Protein AF-A0A979GPP5-F1 (afdb_monomer_lite)

Structure (mmCIF, N/CA/C/O backbone):
data_AF-A0A979GPP5-F1
#
_entry.id   AF-A0A979GPP5-F1
#
loop_
_atom_site.group_PDB
_atom_site.id
_atom_site.type_symbol
_atom_site.label_atom_id
_atom_site.label_alt_id
_atom_site.label_comp_id
_atom_site.label_asym_id
_atom_site.label_entity_id
_atom_site.label_seq_id
_atom_site.pdbx_PDB_ins_code
_atom_site.Cartn_x
_atom_site.Cartn_y
_atom_site.Cartn_z
_atom_site.occupancy
_atom_site.B_iso_or_equiv
_atom_site.auth_seq_id
_atom_site.auth_comp_id
_atom_site.auth_asym_id
_atom_site.auth_atom_id
_atom_site.pdbx_PDB_model_num
ATOM 1 N N . MET A 1 1 ? -12.505 -11.084 1.221 1.00 44.59 1 MET A N 1
ATOM 2 C CA . MET A 1 1 ? -12.650 -9.854 0.420 1.00 44.59 1 MET A CA 1
ATOM 3 C C . MET A 1 1 ? -11.285 -9.186 0.405 1.00 44.59 1 MET A C 1
ATOM 5 O O . MET A 1 1 ? -10.636 -9.184 1.446 1.00 44.59 1 MET A O 1
ATOM 9 N N . ILE A 1 2 ? -10.792 -8.785 -0.761 1.00 44.81 2 ILE A N 1
ATOM 10 C CA . ILE A 1 2 ? -9.442 -8.245 -0.937 1.00 44.81 2 ILE A CA 1
ATOM 11 C C . ILE A 1 2 ? -9.616 -6.824 -1.459 1.00 44.81 2 ILE A C 1
ATOM 13 O O . ILE A 1 2 ? -10.316 -6.631 -2.447 1.00 44.81 2 ILE A O 1
ATOM 17 N N . ASP A 1 3 ? -9.013 -5.853 -0.782 1.00 56.34 3 ASP A N 1
ATOM 18 C CA . ASP A 1 3 ? -8.884 -4.498 -1.312 1.00 56.34 3 ASP A CA 1
ATOM 19 C C . ASP A 1 3 ? -7.534 -4.368 -2.010 1.00 56.34 3 ASP A C 1
ATOM 21 O O . ASP A 1 3 ? -6.512 -4.857 -1.510 1.00 56.34 3 ASP A O 1
ATOM 25 N N . HIS A 1 4 ? -7.538 -3.709 -3.165 1.00 60.06 4 HIS A N 1
ATOM 26 C CA . HIS A 1 4 ? -6.338 -3.455 -3.945 1.00 60.06 4 HIS A CA 1
ATOM 27 C C . HIS A 1 4 ? -6.040 -1.956 -3.983 1.00 60.06 4 HIS A C 1
ATOM 29 O O . HIS A 1 4 ? -6.924 -1.128 -4.200 1.00 60.06 4 HIS A O 1
ATOM 35 N N . ILE A 1 5 ? -4.774 -1.600 -3.781 1.00 68.50 5 ILE A N 1
ATOM 36 C CA . ILE A 1 5 ? -4.254 -0.280 -4.141 1.00 68.50 5 ILE A CA 1
ATOM 37 C C . ILE A 1 5 ? -3.432 -0.471 -5.409 1.00 68.50 5 ILE A C 1
ATOM 39 O O . ILE A 1 5 ? -2.415 -1.160 -5.374 1.00 68.50 5 ILE A O 1
ATOM 43 N N . THR A 1 6 ? -3.868 0.146 -6.503 1.00 66.25 6 THR A N 1
ATOM 44 C CA . THR A 1 6 ? -3.180 0.094 -7.793 1.00 66.25 6 THR A CA 1
ATOM 45 C C . THR A 1 6 ? -2.546 1.449 -8.103 1.00 66.25 6 THR A C 1
ATOM 47 O O . THR A 1 6 ? -3.214 2.484 -8.067 1.00 66.25 6 THR A O 1
ATOM 50 N N . LEU A 1 7 ? -1.245 1.457 -8.397 1.00 62.97 7 LEU A N 1
ATOM 51 C CA . LEU A 1 7 ? -0.478 2.648 -8.771 1.00 62.97 7 LEU A CA 1
ATOM 52 C C . LEU A 1 7 ? 0.154 2.432 -10.146 1.00 62.97 7 LEU A C 1
ATOM 54 O O . LEU A 1 7 ? 0.958 1.522 -10.299 1.00 62.97 7 LEU A O 1
ATOM 58 N N . SER A 1 8 ? -0.170 3.267 -11.135 1.00 58.91 8 SER A N 1
ATOM 59 C CA . SER A 1 8 ? 0.349 3.119 -12.503 1.00 58.91 8 SER A CA 1
ATOM 60 C C . SER A 1 8 ? 1.481 4.099 -12.802 1.00 58.91 8 SER A C 1
ATOM 62 O O . SER A 1 8 ? 1.390 5.289 -12.507 1.00 58.91 8 SER A O 1
ATOM 64 N N . HIS A 1 9 ? 2.542 3.611 -13.437 1.00 62.03 9 HIS A N 1
ATOM 65 C CA . HIS A 1 9 ? 3.651 4.395 -13.961 1.00 62.03 9 HIS A CA 1
ATOM 66 C C . HIS A 1 9 ? 3.836 4.119 -15.458 1.00 62.03 9 HIS A C 1
ATOM 68 O O . HIS A 1 9 ? 3.714 2.991 -15.925 1.00 62.03 9 HIS A O 1
ATOM 74 N N . THR A 1 10 ? 4.179 5.154 -16.221 1.00 51.53 10 THR A N 1
ATOM 75 C CA . THR A 1 10 ? 4.232 5.131 -17.693 1.00 51.53 10 THR A CA 1
ATOM 76 C C . THR A 1 10 ? 5.513 4.534 -18.289 1.00 51.53 10 THR A C 1
ATOM 78 O O . THR A 1 10 ? 5.645 4.478 -19.510 1.00 51.53 10 THR A O 1
ATOM 81 N N . ARG A 1 11 ? 6.482 4.085 -17.474 1.00 54.62 11 ARG A N 1
ATOM 82 C CA . ARG A 1 11 ? 7.729 3.464 -17.971 1.00 54.62 11 ARG A CA 1
ATOM 83 C C . ARG A 1 11 ? 7.690 1.937 -17.886 1.00 54.62 11 ARG A C 1
ATOM 85 O O . ARG A 1 11 ? 7.843 1.359 -16.813 1.00 54.62 11 ARG A O 1
ATOM 92 N N . GLU A 1 12 ? 7.608 1.308 -19.056 1.00 55.38 12 GLU A N 1
ATOM 93 C CA . GLU A 1 12 ? 7.630 -0.144 -19.286 1.00 55.38 12 GLU A CA 1
ATOM 94 C C . GLU A 1 12 ? 9.053 -0.749 -19.298 1.00 55.38 12 GLU A C 1
ATOM 96 O O . GLU A 1 12 ? 9.340 -1.644 -20.093 1.00 55.38 12 GLU A O 1
ATOM 101 N N . ASP A 1 13 ? 9.984 -0.287 -18.450 1.00 60.50 13 ASP A N 1
ATOM 102 C CA . ASP A 1 13 ? 11.291 -0.962 -18.382 1.00 60.50 13 ASP A CA 1
ATOM 103 C C . ASP A 1 13 ? 11.174 -2.256 -17.567 1.00 60.50 13 ASP A C 1
ATOM 105 O O . ASP A 1 13 ? 11.058 -2.251 -16.333 1.00 60.50 13 ASP A O 1
ATOM 109 N N . GLU A 1 14 ? 11.179 -3.367 -18.301 1.00 58.94 14 GLU A N 1
ATOM 110 C CA . GLU A 1 14 ? 11.051 -4.726 -17.802 1.00 58.94 14 GLU A CA 1
ATOM 111 C C . GLU A 1 14 ? 12.257 -5.157 -16.948 1.00 58.94 14 GLU A C 1
ATOM 113 O O . GLU A 1 14 ? 12.082 -5.908 -15.980 1.00 58.94 14 GLU A O 1
ATOM 118 N N . ALA A 1 15 ? 13.453 -4.631 -17.250 1.00 60.19 15 ALA A N 1
ATOM 119 C CA . ALA A 1 15 ? 14.696 -4.932 -16.537 1.00 60.19 15 ALA A CA 1
ATOM 120 C C . ALA A 1 15 ? 14.744 -4.273 -15.146 1.00 60.19 15 ALA A C 1
ATOM 122 O O . ALA A 1 15 ? 15.354 -4.814 -14.223 1.00 60.19 15 ALA A O 1
ATOM 123 N N . GLY A 1 16 ? 14.044 -3.149 -14.964 1.00 70.12 16 GLY A N 1
ATOM 124 C CA . GLY A 1 16 ? 13.976 -2.418 -13.694 1.00 70.12 16 GLY A CA 1
ATOM 125 C C . GLY A 1 16 ? 12.913 -2.917 -12.706 1.00 70.12 16 GLY A C 1
ATOM 126 O O . GLY A 1 16 ? 12.958 -2.536 -11.538 1.00 70.12 16 GLY A O 1
ATOM 127 N N . ARG A 1 17 ? 11.968 -3.775 -13.125 1.00 72.12 17 ARG A N 1
ATOM 128 C CA . ARG A 1 17 ? 10.802 -4.182 -12.302 1.00 72.12 17 ARG A CA 1
ATOM 129 C C . ARG A 1 17 ? 11.184 -4.811 -10.967 1.00 72.12 17 ARG A C 1
ATOM 131 O O . ARG A 1 17 ? 10.711 -4.390 -9.916 1.00 72.12 17 ARG A O 1
ATOM 138 N N . LEU A 1 18 ? 12.051 -5.827 -11.002 1.00 70.62 18 LEU A N 1
ATOM 139 C CA . LEU A 1 18 ? 12.440 -6.558 -9.793 1.00 70.62 18 LEU A CA 1
ATOM 140 C C . LEU A 1 18 ? 13.205 -5.650 -8.821 1.00 70.62 18 LEU A C 1
ATOM 142 O O . LEU A 1 18 ? 13.017 -5.739 -7.610 1.00 70.62 18 LEU A O 1
ATOM 146 N N . GLN A 1 19 ? 14.040 -4.756 -9.354 1.00 76.50 19 GLN A N 1
ATOM 147 C CA . GLN A 1 19 ? 14.778 -3.784 -8.555 1.00 76.50 19 GLN A CA 1
ATOM 148 C C . GLN A 1 19 ? 13.830 -2.789 -7.875 1.00 76.50 19 GLN A C 1
ATOM 150 O O . GLN A 1 19 ? 13.909 -2.642 -6.655 1.00 76.50 19 GLN A O 1
ATOM 155 N N . ARG A 1 20 ? 12.879 -2.206 -8.620 1.00 78.25 20 ARG A N 1
ATOM 156 C CA . ARG A 1 20 ? 11.856 -1.307 -8.061 1.00 78.25 20 ARG A CA 1
ATOM 157 C C . ARG A 1 20 ? 11.041 -1.987 -6.972 1.00 78.25 20 ARG A C 1
ATOM 159 O O . ARG A 1 20 ? 10.922 -1.448 -5.875 1.00 78.25 20 ARG A O 1
ATOM 166 N N . LEU A 1 21 ? 10.524 -3.190 -7.239 1.00 82.06 21 LEU A N 1
ATOM 167 C CA . LEU A 1 21 ? 9.717 -3.930 -6.268 1.00 82.06 21 LEU A CA 1
ATOM 168 C C . LEU A 1 21 ? 10.500 -4.202 -4.974 1.00 82.06 21 LEU A C 1
ATOM 170 O O . LEU A 1 21 ? 9.976 -3.981 -3.884 1.00 82.06 21 LEU A O 1
ATOM 174 N N . ASN A 1 22 ? 11.772 -4.602 -5.075 1.00 81.00 22 ASN A N 1
ATOM 175 C CA . ASN A 1 22 ? 12.629 -4.805 -3.904 1.00 81.00 22 ASN A CA 1
ATOM 176 C C . ASN A 1 22 ? 12.846 -3.515 -3.104 1.00 81.00 22 ASN A C 1
ATOM 178 O O . ASN A 1 22 ? 12.871 -3.550 -1.875 1.00 81.00 22 ASN A O 1
ATOM 182 N N . GLN A 1 23 ? 12.989 -2.374 -3.777 1.00 82.94 23 GLN A N 1
ATOM 183 C CA . GLN A 1 23 ? 13.163 -1.089 -3.105 1.00 82.94 23 GLN A CA 1
ATOM 184 C C . GLN A 1 23 ? 11.871 -0.618 -2.419 1.00 82.94 23 GLN A C 1
ATOM 186 O O . GLN A 1 23 ? 11.932 -0.145 -1.284 1.00 82.94 23 GLN A O 1
ATOM 191 N N . VAL A 1 24 ? 10.704 -0.824 -3.044 1.00 86.00 24 VAL A N 1
ATOM 192 C CA . VAL A 1 24 ? 9.389 -0.587 -2.420 1.00 86.00 24 VAL A CA 1
ATOM 193 C C . VAL A 1 24 ? 9.248 -1.435 -1.156 1.00 86.00 24 VAL A C 1
ATOM 195 O O . VAL A 1 24 ? 8.956 -0.905 -0.085 1.00 86.00 24 VAL A O 1
ATOM 198 N N . VAL A 1 25 ? 9.513 -2.743 -1.255 1.00 86.19 25 VAL A N 1
ATOM 199 C CA . VAL A 1 25 ? 9.471 -3.669 -0.112 1.00 86.19 25 VAL A CA 1
ATOM 200 C C . VAL A 1 25 ? 10.434 -3.220 0.988 1.00 86.19 25 VAL A C 1
ATOM 202 O O . VAL A 1 25 ? 10.057 -3.202 2.162 1.00 86.19 25 VAL A O 1
ATOM 205 N N . GLY A 1 26 ? 11.655 -2.821 0.624 1.00 85.56 26 GLY A N 1
ATOM 206 C CA . GLY A 1 26 ? 12.663 -2.332 1.561 1.00 85.56 26 GLY A CA 1
ATOM 207 C C . GLY A 1 26 ? 12.211 -1.080 2.312 1.00 85.56 26 GLY A C 1
ATOM 208 O O . GLY A 1 26 ? 12.305 -1.036 3.537 1.00 85.56 26 GLY A O 1
ATOM 209 N N . TYR A 1 27 ? 11.663 -0.092 1.600 1.00 89.12 27 TYR A N 1
ATOM 210 C CA . TYR A 1 27 ? 11.144 1.132 2.210 1.00 89.12 27 TYR A CA 1
ATOM 211 C C . TYR A 1 27 ? 9.980 0.836 3.158 1.00 89.12 27 TYR A C 1
ATOM 213 O O . TYR A 1 27 ? 10.008 1.256 4.314 1.00 89.12 27 TYR A O 1
ATOM 221 N N . LEU A 1 28 ? 8.977 0.076 2.700 1.00 89.75 28 LEU A N 1
ATOM 222 C CA . LEU A 1 28 ? 7.804 -0.261 3.509 1.00 89.75 28 LEU A CA 1
ATOM 223 C C . LEU A 1 28 ? 8.200 -1.016 4.778 1.00 89.75 28 LEU A C 1
ATOM 225 O O . LEU A 1 28 ? 7.736 -0.666 5.859 1.00 89.75 28 LEU A O 1
ATOM 229 N N . SER A 1 29 ? 9.125 -1.971 4.674 1.00 88.50 29 SER A N 1
ATOM 230 C CA . SER A 1 29 ? 9.634 -2.726 5.827 1.00 88.50 29 SER A CA 1
ATOM 231 C C . SER A 1 29 ? 10.353 -1.849 6.860 1.00 88.50 29 SER A C 1
ATOM 233 O O . SER A 1 29 ? 10.419 -2.221 8.028 1.00 88.50 29 SER A O 1
ATOM 235 N N . ALA A 1 30 ? 10.893 -0.697 6.449 1.00 89.25 30 ALA A N 1
ATOM 236 C CA . ALA A 1 30 ? 11.586 0.234 7.335 1.00 89.25 30 ALA A CA 1
ATOM 237 C C . ALA A 1 30 ? 10.648 1.237 8.028 1.00 89.25 30 ALA A C 1
ATOM 239 O O . ALA A 1 30 ? 10.970 1.714 9.115 1.00 89.25 30 ALA A O 1
ATOM 240 N N . VAL A 1 31 ? 9.517 1.591 7.404 1.00 91.62 31 VAL A N 1
ATOM 241 C CA . VAL A 1 31 ? 8.634 2.672 7.888 1.00 91.62 31 VAL A CA 1
ATOM 242 C C . VAL A 1 31 ? 7.305 2.193 8.462 1.00 91.62 31 VAL A C 1
ATOM 244 O O . VAL A 1 31 ? 6.642 2.961 9.157 1.00 91.62 31 VAL A O 1
ATOM 247 N N . LEU A 1 32 ? 6.887 0.971 8.138 1.00 92.12 32 LEU A N 1
ATOM 248 C CA . LEU A 1 32 ? 5.626 0.402 8.592 1.00 92.12 32 LEU A CA 1
ATOM 249 C C . LEU A 1 32 ? 5.808 -0.432 9.859 1.00 92.12 32 LEU A C 1
ATOM 251 O O . LEU A 1 32 ? 6.850 -1.046 10.089 1.00 92.12 32 LEU A O 1
ATOM 255 N N . SER A 1 33 ? 4.764 -0.476 10.686 1.00 92.62 33 SER A N 1
ATOM 256 C CA . SER A 1 33 ? 4.743 -1.348 11.855 1.00 92.62 33 SER A CA 1
ATOM 257 C C . SER A 1 33 ? 4.539 -2.818 11.450 1.00 92.62 33 SER A C 1
ATOM 259 O O . SER A 1 33 ? 4.042 -3.111 10.359 1.00 92.62 33 SER A O 1
ATOM 261 N N . PRO A 1 34 ? 4.830 -3.783 12.342 1.00 89.75 34 PRO A N 1
ATOM 262 C CA . PRO A 1 34 ? 4.569 -5.196 12.067 1.00 89.75 34 PRO A CA 1
ATOM 263 C C . PRO A 1 34 ? 3.099 -5.527 11.768 1.00 89.75 34 PRO A C 1
ATOM 265 O O . PRO A 1 34 ? 2.825 -6.543 11.135 1.00 89.75 34 PRO A O 1
ATOM 268 N N . ILE A 1 35 ? 2.148 -4.718 12.248 1.00 89.06 35 ILE A N 1
ATOM 269 C CA . ILE A 1 35 ? 0.714 -4.904 11.982 1.00 89.06 35 ILE A CA 1
ATOM 270 C C . ILE A 1 35 ? 0.377 -4.438 10.565 1.00 89.06 35 ILE A C 1
ATOM 272 O O . ILE A 1 35 ? -0.249 -5.187 9.820 1.00 89.06 35 ILE A O 1
ATOM 276 N N . ASP A 1 36 ? 0.876 -3.271 10.164 1.00 90.88 36 ASP A N 1
ATOM 277 C CA . ASP A 1 36 ? 0.700 -2.738 8.808 1.00 90.88 36 ASP A CA 1
ATOM 278 C C . ASP A 1 36 ? 1.271 -3.707 7.756 1.00 90.88 36 ASP A C 1
ATOM 280 O O . ASP A 1 36 ? 0.642 -3.993 6.740 1.00 90.88 36 ASP A O 1
ATOM 284 N N . LEU A 1 37 ? 2.439 -4.295 8.036 1.00 89.25 37 LEU A N 1
ATOM 285 C CA . LEU A 1 37 ? 3.053 -5.305 7.169 1.00 89.25 37 LEU A CA 1
ATOM 286 C C . LEU A 1 37 ? 2.250 -6.612 7.101 1.00 89.25 37 LEU A C 1
ATOM 288 O O . LEU A 1 37 ? 2.332 -7.314 6.103 1.00 89.25 37 LEU A O 1
ATOM 292 N N . LYS A 1 38 ? 1.471 -6.958 8.136 1.00 88.12 38 LYS A N 1
ATOM 293 C CA . LYS A 1 38 ? 0.552 -8.112 8.093 1.00 88.12 38 LYS A CA 1
ATOM 294 C C . LYS A 1 38 ? -0.717 -7.819 7.296 1.00 88.12 38 LYS A C 1
ATOM 296 O O . LYS A 1 38 ? -1.307 -8.755 6.752 1.00 88.12 38 LYS A O 1
ATOM 301 N N . ILE A 1 39 ? -1.136 -6.553 7.263 1.00 89.69 39 ILE A N 1
ATOM 302 C CA . ILE A 1 39 ? -2.248 -6.086 6.435 1.00 89.69 39 ILE A CA 1
ATOM 303 C C . ILE A 1 39 ? -1.856 -6.167 4.957 1.00 89.69 39 ILE A C 1
ATOM 305 O O . ILE A 1 39 ? -2.645 -6.651 4.153 1.00 89.69 39 ILE A O 1
ATOM 309 N N . ILE A 1 40 ? -0.632 -5.783 4.588 1.00 89.44 40 ILE A N 1
ATOM 310 C CA . ILE A 1 40 ? -0.135 -5.918 3.212 1.00 89.44 40 ILE A CA 1
ATOM 311 C C . ILE A 1 40 ? 0.217 -7.387 2.920 1.00 89.44 40 ILE A C 1
ATOM 313 O O . ILE A 1 40 ? 1.219 -7.910 3.398 1.00 89.44 40 ILE A O 1
ATOM 317 N N . LYS A 1 41 ? -0.592 -8.073 2.107 1.00 83.31 41 LYS A N 1
ATOM 318 C CA . LYS A 1 41 ? -0.390 -9.498 1.775 1.00 83.31 41 LYS A CA 1
ATOM 319 C C . LYS A 1 41 ? 0.592 -9.715 0.643 1.00 83.31 41 LYS A C 1
ATOM 321 O O . LYS A 1 41 ? 1.355 -10.679 0.664 1.00 83.31 41 LYS A O 1
ATOM 326 N N . SER A 1 42 ? 0.536 -8.858 -0.365 1.00 83.25 42 SER A N 1
ATOM 327 C CA . SER A 1 42 ? 1.416 -8.950 -1.521 1.00 83.25 42 SER A CA 1
ATOM 328 C C . SER A 1 42 ? 1.549 -7.604 -2.216 1.00 83.25 42 SER A C 1
ATOM 330 O O . SER A 1 42 ? 0.663 -6.750 -2.146 1.00 83.25 42 SER A O 1
ATOM 332 N N . LEU A 1 43 ? 2.683 -7.448 -2.894 1.00 86.00 43 LEU A N 1
ATOM 333 C CA . LEU A 1 43 ? 2.977 -6.360 -3.814 1.00 86.00 43 LEU A CA 1
ATOM 334 C C . LEU A 1 43 ? 3.376 -6.980 -5.151 1.00 86.00 43 LEU A C 1
ATOM 336 O O . LEU A 1 43 ? 4.134 -7.953 -5.174 1.00 86.00 43 LEU A O 1
ATOM 340 N N . HIS A 1 44 ? 2.885 -6.427 -6.251 1.00 81.94 44 HIS A N 1
ATOM 341 C CA . HIS A 1 44 ? 3.175 -6.922 -7.588 1.00 81.94 44 HIS A CA 1
ATOM 342 C C . HIS A 1 44 ? 3.410 -5.748 -8.538 1.00 81.94 44 HIS A C 1
ATOM 344 O O . HIS A 1 44 ? 2.546 -4.891 -8.642 1.00 81.94 44 HIS A O 1
ATOM 350 N N . ASP A 1 45 ? 4.564 -5.705 -9.213 1.00 78.38 45 ASP A N 1
ATOM 351 C CA . ASP A 1 45 ? 4.826 -4.761 -10.312 1.00 78.38 45 ASP A CA 1
ATOM 352 C C . ASP A 1 45 ? 4.570 -5.476 -11.646 1.00 78.38 45 ASP A C 1
ATOM 354 O O . ASP A 1 45 ? 5.315 -6.387 -12.028 1.00 78.38 45 ASP A O 1
ATOM 358 N N . HIS A 1 46 ? 3.521 -5.069 -12.361 1.00 77.25 46 HIS A N 1
ATOM 359 C CA . HIS A 1 46 ? 3.236 -5.522 -13.714 1.00 77.25 46 HIS A CA 1
ATOM 360 C C . HIS A 1 46 ? 3.289 -4.357 -14.701 1.00 77.25 46 HIS A C 1
ATOM 362 O O . HIS A 1 46 ? 2.425 -3.495 -14.700 1.00 77.25 46 HIS A O 1
ATOM 368 N N . LYS A 1 47 ? 4.291 -4.356 -15.589 1.00 75.00 47 LYS A N 1
ATOM 369 C CA . LYS A 1 47 ? 4.439 -3.359 -16.670 1.00 75.00 47 LYS A CA 1
ATOM 370 C C . LYS A 1 47 ? 4.392 -1.896 -16.185 1.00 75.00 47 LYS A C 1
ATOM 372 O O . LYS A 1 47 ? 3.908 -1.031 -16.903 1.00 75.00 47 LYS A O 1
ATOM 377 N N . GLY A 1 48 ? 4.929 -1.614 -14.995 1.00 71.50 48 GLY A N 1
ATOM 378 C CA . GLY A 1 48 ? 4.901 -0.266 -14.422 1.00 71.50 48 GLY A CA 1
ATOM 379 C C . GLY A 1 48 ? 3.676 0.001 -13.551 1.00 71.50 48 GLY A C 1
ATOM 380 O O . GLY A 1 48 ? 3.530 1.110 -13.056 1.00 71.50 48 GLY A O 1
ATOM 381 N N . GLU A 1 49 ? 2.825 -0.990 -13.313 1.00 78.19 49 GLU A N 1
ATOM 382 C CA . GLU A 1 49 ? 1.709 -0.910 -12.378 1.00 78.19 49 GLU A CA 1
ATOM 383 C C . GLU A 1 49 ? 2.036 -1.670 -11.088 1.00 78.19 49 GLU A C 1
ATOM 385 O O . GLU A 1 49 ? 2.256 -2.880 -11.117 1.00 78.19 49 GLU A O 1
ATOM 390 N N . LEU A 1 50 ? 2.067 -0.975 -9.949 1.00 82.75 50 LEU A N 1
ATOM 391 C CA . LEU A 1 50 ? 2.159 -1.584 -8.628 1.00 82.75 50 LEU A CA 1
ATOM 392 C C . LEU A 1 50 ? 0.759 -1.899 -8.098 1.00 82.75 50 LEU A C 1
ATOM 394 O O . LEU A 1 50 ? 0.017 -0.997 -7.717 1.00 82.75 50 LEU A O 1
ATOM 398 N N . THR A 1 51 ? 0.440 -3.182 -7.981 1.00 84.69 51 THR A N 1
ATOM 399 C CA . THR A 1 51 ? -0.740 -3.676 -7.271 1.00 84.69 51 THR A CA 1
ATOM 400 C C . THR A 1 51 ? -0.352 -4.082 -5.851 1.00 84.69 51 THR A C 1
ATOM 402 O O . THR A 1 51 ? 0.512 -4.939 -5.651 1.00 84.69 51 THR A O 1
ATOM 405 N N . VAL A 1 52 ? -1.016 -3.511 -4.850 1.00 86.56 52 VAL A N 1
ATOM 406 C CA . VAL A 1 52 ? -0.864 -3.869 -3.434 1.00 86.56 52 VAL A CA 1
ATOM 407 C C . VAL A 1 52 ? -2.147 -4.514 -2.943 1.00 86.56 52 VAL A C 1
ATOM 409 O O . VAL A 1 52 ? -3.212 -3.913 -3.008 1.00 86.56 52 VAL A O 1
ATOM 412 N N . THR A 1 53 ? -2.043 -5.741 -2.450 1.00 86.25 53 THR A N 1
ATOM 413 C CA . THR A 1 53 ? -3.171 -6.536 -1.948 1.00 86.25 53 THR A CA 1
ATOM 414 C C . THR A 1 53 ? -3.231 -6.424 -0.432 1.00 86.25 53 THR A C 1
ATOM 416 O O . THR A 1 53 ? -2.241 -6.724 0.243 1.00 86.25 53 THR A O 1
ATOM 419 N N . LEU A 1 54 ? -4.388 -6.040 0.107 1.00 86.25 54 LEU A N 1
ATOM 420 C CA . LEU A 1 54 ? -4.606 -5.884 1.545 1.00 86.25 54 LEU A CA 1
ATOM 421 C C . LEU A 1 54 ? -5.496 -6.995 2.126 1.00 86.25 54 LEU A C 1
ATOM 423 O O . LEU A 1 54 ? -6.450 -7.461 1.498 1.00 86.25 54 LEU A O 1
ATOM 427 N N . ASP A 1 55 ? -5.207 -7.394 3.364 1.00 85.88 55 ASP A N 1
ATOM 428 C CA . ASP A 1 55 ? -6.108 -8.176 4.209 1.00 85.88 55 ASP A CA 1
ATOM 429 C C . ASP A 1 55 ? -7.253 -7.283 4.676 1.00 85.88 55 ASP A C 1
ATOM 431 O O . ASP A 1 55 ? -7.100 -6.519 5.630 1.00 85.88 55 ASP A O 1
ATOM 435 N N . LYS A 1 56 ? -8.397 -7.362 3.992 1.00 84.00 56 LYS A N 1
ATOM 436 C CA . LYS A 1 56 ? -9.519 -6.465 4.268 1.00 84.00 56 LYS A CA 1
ATOM 437 C C . LYS A 1 56 ? -9.991 -6.539 5.720 1.00 84.00 56 LYS A C 1
ATOM 439 O O . LYS A 1 56 ? -10.269 -5.512 6.312 1.00 84.00 56 LYS A O 1
ATOM 444 N N . MET A 1 57 ? -10.024 -7.726 6.329 1.00 87.31 57 MET A N 1
ATOM 445 C CA . MET A 1 57 ? -10.523 -7.861 7.700 1.00 87.31 57 MET A CA 1
ATOM 446 C C . MET A 1 57 ? -9.612 -7.144 8.703 1.00 87.31 57 MET A C 1
ATOM 448 O O . MET A 1 57 ? -10.095 -6.473 9.610 1.00 87.31 57 MET A O 1
ATOM 452 N N . LEU A 1 58 ? -8.292 -7.280 8.544 1.00 89.38 58 LEU A N 1
ATOM 453 C CA . LEU A 1 58 ? -7.334 -6.573 9.396 1.00 89.38 58 LEU A CA 1
ATOM 454 C C . LEU A 1 58 ? -7.287 -5.075 9.089 1.00 89.38 58 LEU A C 1
ATOM 456 O O . LEU A 1 58 ? -7.090 -4.281 10.005 1.00 89.38 58 LEU A O 1
ATOM 460 N N . PHE A 1 59 ? -7.460 -4.701 7.822 1.00 88.50 59 PHE A N 1
ATOM 461 C CA . PHE A 1 59 ? -7.504 -3.310 7.397 1.00 88.50 59 PHE A CA 1
ATOM 462 C C . PHE A 1 59 ? -8.733 -2.588 7.959 1.00 88.50 59 PHE A C 1
ATOM 464 O O . PHE A 1 59 ? -8.568 -1.576 8.632 1.00 88.50 59 PHE A O 1
ATOM 471 N N . ASP A 1 60 ? -9.929 -3.149 7.773 1.00 87.81 60 ASP A N 1
ATOM 472 C CA . ASP A 1 60 ? -11.185 -2.613 8.305 1.00 87.81 60 ASP A CA 1
ATOM 473 C C . ASP A 1 60 ? -11.118 -2.516 9.835 1.00 87.81 60 ASP A C 1
ATOM 475 O O . ASP A 1 60 ? -11.449 -1.481 10.400 1.00 87.81 60 ASP A O 1
ATOM 479 N N . LEU A 1 61 ? -10.581 -3.538 10.517 1.00 90.00 61 LEU A N 1
ATOM 480 C CA . LEU A 1 61 ? -10.376 -3.493 11.968 1.00 90.00 61 LEU A CA 1
ATOM 481 C C . LEU A 1 61 ? -9.422 -2.363 12.389 1.00 90.00 61 LEU A C 1
ATOM 483 O O . LEU A 1 61 ? -9.649 -1.704 13.402 1.00 90.00 61 LEU A O 1
ATOM 487 N N . ALA A 1 62 ? -8.338 -2.142 11.645 1.00 89.25 62 ALA A N 1
ATOM 488 C CA . ALA A 1 62 ? -7.402 -1.063 11.936 1.00 89.25 62 ALA A CA 1
ATOM 489 C C . ALA A 1 62 ? -8.042 0.316 11.715 1.00 89.25 62 ALA A C 1
ATOM 491 O O . ALA A 1 62 ? -7.844 1.210 12.539 1.00 89.25 62 ALA A O 1
ATOM 492 N N . VAL A 1 63 ? -8.851 0.471 10.663 1.00 89.31 63 VAL A N 1
ATOM 493 C CA . VAL A 1 63 ? -9.640 1.685 10.401 1.00 89.31 63 VAL A CA 1
ATOM 494 C C . VAL A 1 63 ? -10.704 1.898 11.479 1.00 89.31 63 VAL A C 1
ATOM 496 O O . VAL A 1 63 ? -10.856 3.017 11.954 1.00 89.31 63 VAL A O 1
ATOM 499 N N . ASP A 1 64 ? -11.382 0.854 11.948 1.00 91.38 64 ASP A N 1
ATOM 500 C CA . ASP A 1 64 ? -12.369 0.960 13.029 1.00 91.38 64 ASP A CA 1
ATOM 501 C C . ASP A 1 64 ? -11.729 1.395 14.358 1.00 91.38 64 ASP A C 1
ATOM 503 O O . ASP A 1 64 ? -12.325 2.151 15.127 1.00 91.38 64 ASP A O 1
ATOM 507 N N . ILE A 1 65 ? -10.503 0.938 14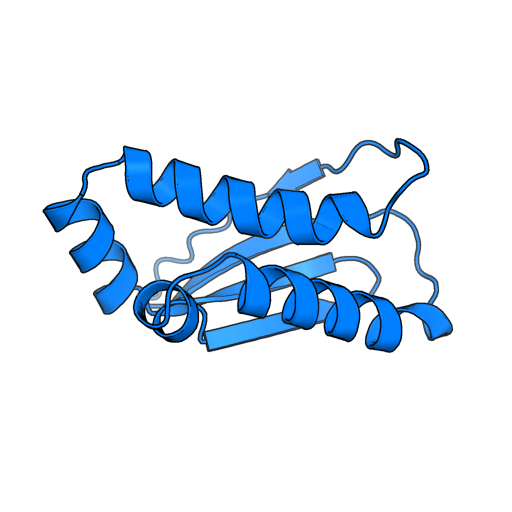.640 1.00 89.94 65 ILE A N 1
ATOM 508 C CA . ILE A 1 65 ? -9.779 1.268 15.877 1.00 89.94 65 ILE A CA 1
ATOM 509 C C . ILE A 1 65 ? -9.152 2.666 15.816 1.00 89.94 65 ILE A C 1
ATOM 511 O O . ILE A 1 65 ? -9.226 3.417 16.789 1.00 89.94 65 ILE A O 1
ATOM 515 N N . ALA A 1 66 ? -8.481 2.995 14.712 1.00 88.69 66 ALA A N 1
ATOM 516 C CA . ALA A 1 66 ? -7.671 4.207 14.576 1.00 88.69 66 ALA A CA 1
ATOM 517 C C . ALA A 1 66 ? -8.367 5.330 13.784 1.00 88.69 66 ALA A C 1
ATOM 519 O O . ALA A 1 66 ? -7.854 6.445 13.718 1.00 88.69 66 ALA A O 1
ATOM 520 N N . GLY A 1 67 ? -9.536 5.056 13.206 1.00 88.12 67 GLY A N 1
ATOM 521 C CA . GLY A 1 67 ? -10.291 5.961 12.347 1.00 88.12 67 GLY A CA 1
ATOM 522 C C . GLY A 1 67 ? -9.811 5.985 10.890 1.00 88.12 67 GLY A C 1
ATOM 523 O O . GLY A 1 67 ? -8.784 5.414 10.517 1.00 88.12 67 GLY A O 1
ATOM 524 N N . ASN A 1 68 ? -10.537 6.739 10.059 1.00 85.25 68 ASN A N 1
ATOM 525 C CA . ASN A 1 68 ? -10.257 6.917 8.622 1.00 85.25 68 ASN A CA 1
ATOM 526 C C . ASN A 1 68 ? -8.878 7.548 8.322 1.00 85.25 68 ASN A C 1
ATOM 528 O O . ASN A 1 68 ? -8.387 7.497 7.191 1.00 85.25 68 ASN A O 1
ATOM 532 N N . GLU A 1 69 ? -8.224 8.148 9.321 1.00 87.38 69 GLU A N 1
ATOM 533 C CA . GLU A 1 69 ? -6.855 8.658 9.187 1.00 87.38 69 GLU A CA 1
ATOM 534 C C . GLU A 1 69 ? -5.845 7.526 8.953 1.00 87.38 69 GLU A C 1
ATOM 536 O O . GLU A 1 69 ? -4.847 7.731 8.261 1.00 87.38 69 GLU A O 1
ATOM 541 N N . TYR A 1 70 ? -6.122 6.318 9.455 1.00 88.94 70 TYR A N 1
ATOM 542 C CA . TYR A 1 70 ? -5.268 5.151 9.245 1.00 88.94 70 TYR A CA 1
ATOM 543 C C . TYR A 1 70 ? -5.235 4.708 7.778 1.00 88.94 70 TYR A C 1
ATOM 545 O O . TYR A 1 70 ? -4.163 4.454 7.225 1.00 88.94 70 TYR A O 1
ATOM 553 N N . GLU A 1 71 ? -6.394 4.684 7.116 1.00 87.19 71 GLU A N 1
ATOM 554 C CA . GLU A 1 71 ? -6.482 4.412 5.680 1.00 87.19 71 GLU A CA 1
ATOM 555 C C . GLU A 1 71 ? -5.637 5.415 4.884 1.00 87.19 71 GLU A C 1
ATOM 557 O O . GLU A 1 71 ? -4.838 5.032 4.024 1.00 87.19 71 GLU A O 1
ATOM 562 N N . SER A 1 72 ? -5.773 6.701 5.213 1.00 87.25 72 SER A N 1
ATOM 563 C CA . SER A 1 72 ? -5.014 7.779 4.573 1.00 87.25 72 SER A CA 1
ATOM 564 C C . SER A 1 72 ? -3.508 7.628 4.805 1.00 87.25 72 SER A C 1
ATOM 566 O O . SER A 1 72 ? -2.714 7.782 3.875 1.00 87.25 72 SER A O 1
ATOM 568 N N . TYR A 1 73 ? -3.111 7.271 6.028 1.00 91.25 73 TYR A N 1
ATOM 569 C CA . TYR A 1 73 ? -1.724 7.011 6.401 1.00 91.25 73 TYR A CA 1
ATOM 570 C C . TYR A 1 73 ? -1.116 5.860 5.590 1.00 91.25 73 TYR A C 1
ATOM 572 O O . TYR A 1 73 ? -0.056 6.029 4.981 1.00 91.25 73 TYR A O 1
ATOM 580 N N . LEU A 1 74 ? -1.785 4.704 5.544 1.00 89.94 74 LEU A N 1
ATOM 581 C CA . LEU A 1 74 ? -1.254 3.521 4.870 1.00 89.94 74 LEU A CA 1
ATOM 582 C C . LEU A 1 74 ? -1.128 3.757 3.358 1.00 89.94 74 LEU A C 1
ATOM 584 O O . LEU A 1 74 ? -0.084 3.465 2.769 1.00 89.94 74 LEU A O 1
ATOM 588 N N . LYS A 1 75 ? -2.146 4.381 2.748 1.00 86.81 75 LYS A N 1
ATOM 589 C CA . LYS A 1 75 ? -2.119 4.799 1.337 1.00 86.81 75 LYS A CA 1
ATOM 590 C C . LYS A 1 75 ? -0.958 5.753 1.052 1.00 86.81 75 LYS A C 1
ATOM 592 O O . LYS A 1 75 ? -0.242 5.565 0.068 1.00 86.81 75 LYS A O 1
ATOM 597 N N . ALA A 1 76 ? -0.719 6.735 1.925 1.00 88.00 76 ALA A N 1
ATOM 598 C CA . ALA A 1 76 ? 0.389 7.674 1.770 1.00 88.00 76 ALA A CA 1
ATOM 599 C C . ALA A 1 76 ? 1.758 6.977 1.832 1.00 88.00 7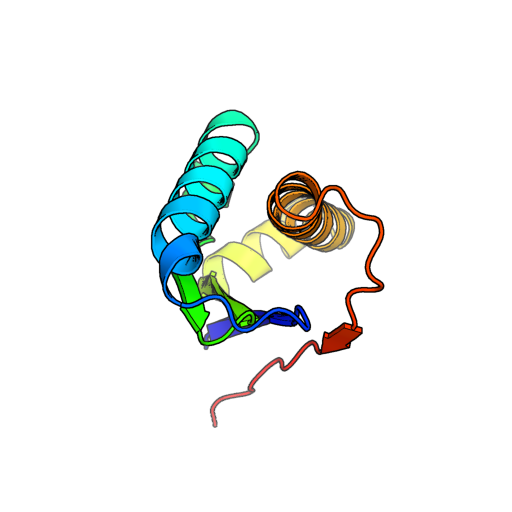6 ALA A C 1
ATOM 601 O O . ALA A 1 76 ? 2.628 7.283 1.022 1.00 88.00 76 ALA A O 1
ATOM 602 N N . LYS A 1 77 ? 1.950 6.004 2.734 1.00 90.69 77 LYS A N 1
ATOM 603 C CA . LYS A 1 77 ? 3.210 5.245 2.832 1.00 90.69 77 LYS A CA 1
ATOM 604 C C . LYS A 1 77 ? 3.482 4.385 1.602 1.00 90.69 77 LYS A C 1
ATOM 606 O O . LYS A 1 77 ? 4.608 4.395 1.109 1.00 90.69 77 LYS A O 1
ATOM 611 N N . ILE A 1 78 ? 2.465 3.689 1.092 1.00 89.38 78 ILE A N 1
ATOM 612 C CA . ILE A 1 78 ? 2.560 2.893 -0.143 1.00 89.38 78 ILE A CA 1
ATOM 613 C C . ILE A 1 78 ? 2.908 3.792 -1.329 1.00 89.38 78 ILE A C 1
ATOM 615 O O . ILE A 1 78 ? 3.821 3.482 -2.093 1.00 89.38 78 ILE A O 1
ATOM 619 N N . ARG A 1 79 ? 2.247 4.949 -1.431 1.00 84.38 79 ARG A N 1
ATOM 620 C CA . ARG A 1 79 ? 2.550 5.950 -2.452 1.00 84.38 79 ARG A CA 1
ATOM 621 C C . ARG A 1 79 ? 3.984 6.457 -2.349 1.00 84.38 79 ARG A C 1
ATOM 623 O O . ARG A 1 79 ? 4.696 6.417 -3.339 1.00 84.38 79 ARG A O 1
ATOM 630 N N . THR A 1 80 ? 4.436 6.899 -1.175 1.00 86.25 80 THR A N 1
ATOM 631 C CA . THR A 1 80 ? 5.816 7.379 -1.012 1.00 86.25 80 THR A CA 1
ATOM 632 C C . THR A 1 80 ? 6.829 6.298 -1.383 1.00 86.25 80 THR A C 1
ATOM 634 O O . THR A 1 80 ? 7.823 6.606 -2.030 1.00 86.25 80 THR A O 1
ATOM 637 N N . ALA A 1 81 ? 6.574 5.036 -1.028 1.00 86.06 81 ALA A N 1
ATOM 638 C CA . ALA A 1 81 ? 7.446 3.930 -1.410 1.00 86.06 81 ALA A CA 1
ATOM 639 C C . ALA A 1 81 ? 7.568 3.783 -2.936 1.00 86.06 81 ALA A C 1
ATOM 641 O O . ALA A 1 81 ? 8.656 3.497 -3.431 1.00 86.06 81 ALA A O 1
ATOM 642 N N . TRP A 1 82 ? 6.471 4.001 -3.666 1.00 83.44 82 TRP A N 1
ATOM 643 C CA . TRP A 1 82 ? 6.446 3.985 -5.128 1.00 83.44 82 TRP A CA 1
ATOM 644 C C . TRP A 1 82 ? 7.092 5.236 -5.740 1.00 83.44 82 TRP A C 1
ATOM 646 O O . TRP A 1 82 ? 7.917 5.125 -6.643 1.00 83.44 82 TRP A O 1
ATOM 656 N N . ASP A 1 83 ? 6.787 6.421 -5.215 1.00 77.56 83 ASP A N 1
ATOM 657 C CA . ASP A 1 83 ? 7.270 7.707 -5.732 1.00 77.56 83 ASP A CA 1
ATOM 658 C C . ASP A 1 83 ? 8.787 7.884 -5.526 1.00 77.56 83 ASP A C 1
ATOM 660 O O . ASP A 1 83 ? 9.469 8.378 -6.420 1.00 77.56 83 ASP A O 1
A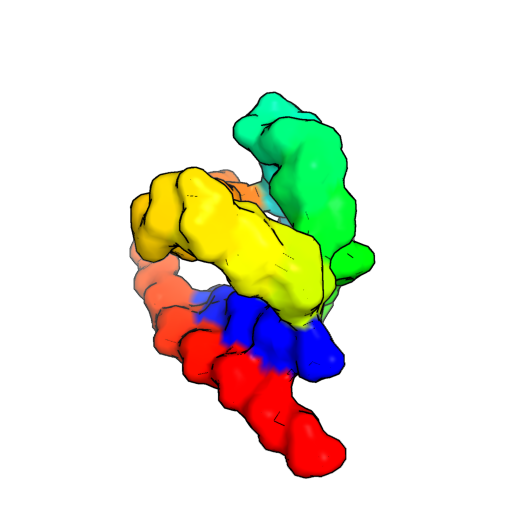TOM 664 N N . VAL A 1 84 ? 9.348 7.420 -4.399 1.00 69.88 84 VAL A N 1
ATOM 665 C CA . VAL A 1 84 ? 10.803 7.473 -4.118 1.00 69.88 84 VAL A CA 1
ATOM 666 C C . VAL A 1 84 ? 11.619 6.660 -5.132 1.00 69.88 84 VAL A C 1
ATOM 668 O O . VAL A 1 84 ? 12.805 6.914 -5.302 1.00 69.88 84 VAL A O 1
ATOM 671 N N . GLN A 1 85 ? 11.002 5.712 -5.845 1.00 64.44 85 GLN A N 1
ATOM 672 C CA . GLN A 1 85 ? 11.662 4.987 -6.937 1.00 64.44 85 GLN A CA 1
ATOM 673 C C . GLN A 1 85 ? 11.559 5.682 -8.298 1.00 64.44 85 GLN A C 1
ATOM 675 O O . GLN A 1 85 ? 12.289 5.322 -9.219 1.00 64.44 85 GLN A O 1
ATOM 680 N N . ASN A 1 86 ? 10.670 6.667 -8.442 1.00 58.69 86 ASN A N 1
ATOM 681 C CA . ASN A 1 86 ? 10.334 7.318 -9.708 1.00 58.69 86 ASN A CA 1
ATOM 682 C C . ASN A 1 86 ? 10.820 8.779 -9.745 1.00 58.69 86 ASN A C 1
ATOM 684 O O . ASN A 1 86 ? 10.093 9.648 -10.218 1.00 58.69 86 ASN A O 1
ATOM 688 N N . GLU A 1 87 ? 12.035 9.044 -9.246 1.00 48.16 87 GLU A N 1
ATOM 689 C CA . GLU A 1 87 ? 12.674 10.351 -8.956 1.00 48.16 87 GLU A CA 1
ATOM 690 C C . GLU A 1 87 ? 12.829 11.353 -10.140 1.00 48.16 87 GLU A C 1
ATOM 692 O O . GLU A 1 87 ? 13.721 12.192 -10.133 1.00 48.16 87 GLU A O 1
ATOM 697 N N . ASP A 1 88 ? 11.954 11.312 -11.149 1.00 43.59 88 ASP A N 1
ATOM 698 C CA . ASP A 1 88 ? 11.937 12.183 -12.335 1.00 43.59 88 ASP A CA 1
ATOM 699 C C . ASP A 1 88 ? 10.606 12.960 -12.506 1.00 43.59 88 ASP A C 1
ATOM 701 O O . ASP A 1 88 ? 10.325 13.517 -13.565 1.00 43.59 88 ASP A O 1
ATOM 705 N N . GLY A 1 89 ? 9.742 13.009 -11.481 1.00 43.91 89 GLY A N 1
ATOM 706 C CA . GLY A 1 89 ? 8.567 13.901 -11.467 1.00 43.91 89 GLY A CA 1
ATOM 707 C C . GLY A 1 89 ? 7.445 13.544 -12.456 1.00 43.91 89 GLY A C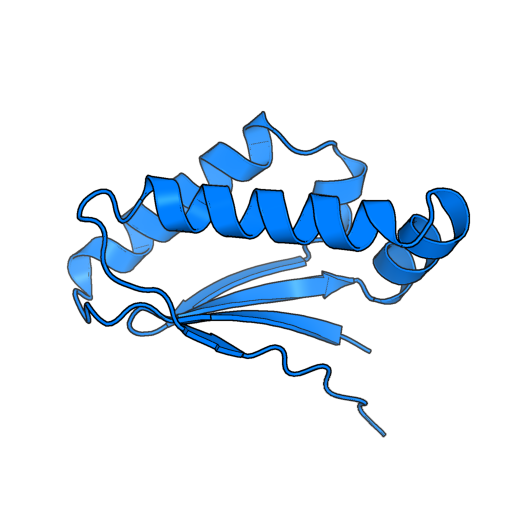 1
ATOM 708 O O . GLY A 1 89 ? 6.642 14.405 -12.817 1.00 43.91 89 GLY A O 1
ATOM 709 N N . SER A 1 90 ? 7.373 12.285 -12.899 1.00 39.94 90 SER A N 1
ATOM 710 C CA . SER A 1 90 ? 6.308 11.805 -13.790 1.00 39.94 90 SER A CA 1
ATOM 711 C C . SER A 1 90 ? 4.984 11.703 -13.028 1.00 39.94 90 SER A C 1
ATOM 713 O O . SER A 1 90 ? 4.920 11.075 -11.973 1.00 39.94 90 SER A O 1
ATOM 715 N N . ALA A 1 91 ? 3.922 12.327 -13.543 1.00 38.81 91 ALA A N 1
ATOM 716 C CA . ALA A 1 91 ? 2.599 12.292 -12.926 1.00 38.81 91 ALA A CA 1
ATOM 717 C C . ALA A 1 91 ? 2.054 10.851 -12.890 1.00 38.81 91 ALA A C 1
ATOM 719 O O . ALA A 1 91 ? 1.810 10.246 -13.930 1.00 38.81 91 ALA A O 1
ATOM 720 N N . VAL A 1 92 ? 1.890 10.311 -11.683 1.00 45.06 92 VAL A N 1
ATOM 721 C CA . VAL A 1 92 ? 1.255 9.013 -11.416 1.00 45.06 92 VAL A CA 1
ATOM 722 C C . VAL A 1 92 ? -0.262 9.210 -11.446 1.00 45.06 92 VAL A C 1
ATOM 724 O O . VAL A 1 92 ? -0.777 10.075 -10.733 1.00 45.06 92 VAL A O 1
ATOM 727 N N . GLU A 1 93 ? -0.978 8.430 -12.256 1.00 40.44 93 GLU A N 1
ATOM 728 C CA . GLU A 1 93 ? -2.444 8.358 -12.220 1.00 40.44 93 GLU A CA 1
ATOM 729 C C . GLU A 1 93 ? -2.889 7.259 -11.245 1.00 40.44 93 GLU A C 1
ATOM 731 O O . GLU A 1 93 ? -2.312 6.170 -11.189 1.00 40.44 93 GLU A O 1
ATOM 736 N N . TYR A 1 94 ? -3.907 7.571 -10.439 1.00 40.88 94 TYR A N 1
ATOM 737 C CA . TYR A 1 94 ? -4.375 6.734 -9.335 1.00 40.88 94 TYR A CA 1
ATOM 738 C C . TYR A 1 94 ? -5.730 6.133 -9.683 1.00 40.88 94 TYR A C 1
ATOM 740 O O . TYR A 1 94 ? -6.679 6.875 -9.942 1.00 40.88 94 TYR A O 1
ATOM 748 N N . VAL A 1 95 ? -5.843 4.808 -9.605 1.00 40.50 95 VAL A N 1
ATOM 749 C CA . VAL A 1 95 ? -7.127 4.110 -9.714 1.00 40.50 95 VAL A CA 1
ATOM 750 C C . VAL A 1 95 ? -7.294 3.228 -8.479 1.00 40.50 95 VAL A C 1
ATOM 752 O O . VAL A 1 95 ? -6.489 2.339 -8.216 1.00 40.50 95 VAL A O 1
ATOM 755 N N . TYR A 1 96 ? -8.322 3.515 -7.679 1.00 40.75 96 TYR A N 1
ATOM 756 C CA . TYR A 1 96 ? -8.738 2.663 -6.567 1.00 40.75 96 TYR A CA 1
ATOM 757 C C . TYR A 1 96 ? -9.878 1.768 -7.049 1.00 40.75 96 TYR A C 1
ATOM 759 O O . TYR A 1 96 ? -10.973 2.261 -7.319 1.00 40.75 96 TYR A O 1
ATOM 767 N N . GLU A 1 97 ? -9.623 0.464 -7.142 1.00 44.19 97 GLU A N 1
ATOM 768 C CA . GLU A 1 97 ? -10.642 -0.539 -7.454 1.00 44.19 97 GLU A CA 1
ATOM 769 C C . GLU A 1 97 ? -10.880 -1.415 -6.218 1.00 44.19 97 GLU A C 1
ATOM 771 O O . GLU A 1 97 ? -10.236 -2.444 -6.010 1.00 44.19 97 GLU A O 1
ATOM 776 N N . GLY A 1 98 ? -11.812 -0.987 -5.363 1.00 39.59 98 GLY A N 1
ATOM 777 C CA . GLY A 1 98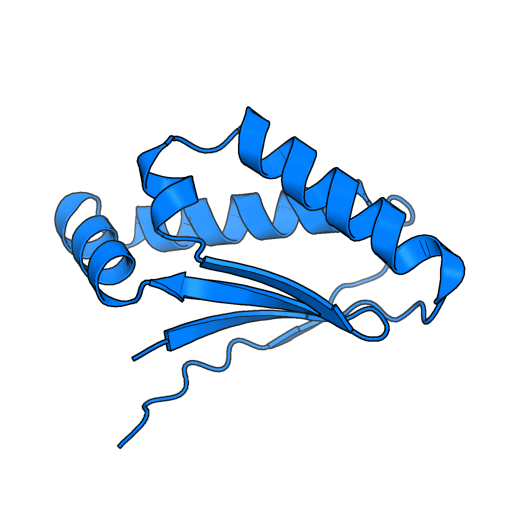 ? -12.352 -1.836 -4.305 1.00 39.59 98 GLY A CA 1
ATOM 778 C C . GLY A 1 98 ? -13.289 -2.872 -4.922 1.00 39.59 98 GLY A C 1
ATOM 779 O O . GLY A 1 98 ? -14.451 -2.572 -5.197 1.00 39.59 98 GLY A O 1
ATOM 780 N N . VAL A 1 99 ? -12.796 -4.084 -5.183 1.00 40.31 99 VAL A N 1
ATOM 781 C CA . VAL A 1 99 ? -13.635 -5.154 -5.738 1.00 40.31 99 VAL A CA 1
ATOM 782 C C . VAL A 1 99 ? -14.441 -5.791 -4.605 1.00 40.31 99 VAL A C 1
ATOM 784 O O . VAL A 1 99 ? -13.938 -6.590 -3.812 1.00 40.31 99 VAL A O 1
ATOM 787 N N . MET A 1 100 ? -15.727 -5.443 -4.541 1.00 35.25 100 MET A N 1
ATOM 788 C CA . MET A 1 100 ? -16.732 -6.196 -3.791 1.00 35.25 100 MET A CA 1
ATOM 789 C C . MET A 1 100 ? -16.901 -7.553 -4.484 1.00 35.25 100 MET A C 1
ATOM 791 O O . MET A 1 100 ? -17.642 -7.668 -5.454 1.00 35.25 100 MET A O 1
ATOM 795 N N . ALA A 1 101 ? -16.156 -8.566 -4.042 1.00 32.69 101 ALA A N 1
ATOM 796 C CA . ALA A 1 101 ? -16.424 -9.938 -4.456 1.00 32.69 101 ALA A CA 1
ATOM 797 C C . ALA A 1 101 ? -17.763 -10.376 -3.837 1.00 32.69 101 ALA A C 1
ATOM 799 O O . ALA A 1 101 ? -17.864 -10.429 -2.607 1.00 32.69 101 ALA A O 1
ATOM 800 N N . GLU A 1 102 ? -18.760 -10.608 -4.699 1.00 34.72 102 GLU A N 1
ATOM 801 C CA . GLU A 1 102 ? -20.042 -11.265 -4.385 1.00 34.72 102 GLU A CA 1
ATOM 802 C C . GLU A 1 102 ? -19.853 -12.646 -3.738 1.00 34.72 102 GLU A C 1
ATOM 804 O O . GLU A 1 102 ? -18.895 -13.367 -4.112 1.00 34.72 102 GLU A O 1
#

Secondary structure (DSSP, 8-state):
-EEEEEEE-S---STTHHHHHHHHHHHHHHHS-HHHHHHEEEEE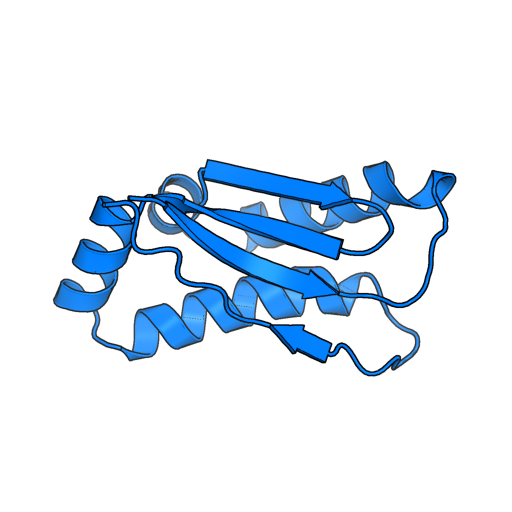EETTEEEEEEEHHHHHHHHHHH-HHHHHHHHHHHHHHHHTT-TTT---EEE-------

pLDDT: mean 73.71, std 18.26, range [32.69, 92.62]

Radius of gyration: 13.59 Å; chains: 1; bounding box: 35×25×35 Å

Foldseek 3Di:
DKWKWKKADPDQPPVCQVVLQVQLVVQCVVPDDPLLVQQFPDWDDDRRMIITIGPVVSVVVCCVVVNPVVVVVSSVSSVCSNVVSVVPPGDMDTDTDGDPDD

Organism: Chitinophaga pinensis (strain ATCC 43595 / DSM 2588 / LMG 13176 / NBRC 15968 / NCIMB 11800 / UQM 2034) (NCBI:txid485918)

Sequence (102 aa):
MIDHITLSHTREDEAGRLQRLNQVVGYLSAVLSPIDLKIIKSLHDHKGELTVTLDKMLFDLAVDIAGNEYESYLKAKIRTAWDVQNEDGSAVEYVYEGVMAE